Protein AF-A0A813ELW3-F1 (afdb_monomer_lite)

Secondary structure (DSSP, 8-state):
-EES-HHHHHH-HHHHHHHHHHHHHHHTS-GGGEEEEEEEE--EEEEPTTT--EEEETTBEEEEEEE---GGGHHHHHHHHHHS-HHHHHHHHHHHHHHTT----EE----PPP---PPP------------------------------------------------------

Radius of gyration: 30.29 Å; chains: 1; bounding box: 44×55×107 Å

Foldseek 3Di:
DFKPALVCCQVPPQLQVLLLVLLCVLLVHDSVQWPDKGKAADFDFDQDPVPRDTDTDPRDIDIDIDGHDDPVCVVVSLCSLQPDDQVSSQVSSVVSSVVSVHPMRDRRPDDDRDDDDDDDDDDDDDDDDDDDDDDDDDDDDDDDDDDDDDDDDDDDDDDDDDDDDDDDDYDDDD

Sequence (174 aa):
MSVSDVATAISDSKFKAAVLESVAETAGMPSSYITALTLKAARRLGQSVDTGSRILSQGSIVAEYVIVVPKAMASEVSLAMSSTTASSIQAKIQDKATAAGSSITATVTEKSAPVTASAVATTTTTTASAVATTTANSTVPGPGVTSSAIASGSTSLILAGFLLWGHSHSVRSI

Organism: Polarella glacialis (NCBI:txid89957)

pLDDT: mean 72.12, std 21.36, range [35.0, 94.31]

Structure (mmCIF, N/CA/C/O backbone):
data_AF-A0A813ELW3-F1
#
_entry.id   AF-A0A813ELW3-F1
#
loop_
_atom_site.group_PDB
_atom_site.id
_atom_site.type_symbol
_atom_site.label_atom_id
_atom_site.label_alt_id
_atom_site.label_comp_id
_atom_site.label_asym_id
_atom_site.label_entity_id
_atom_site.label_seq_id
_atom_site.pdbx_PDB_ins_code
_atom_site.Cartn_x
_atom_site.Cartn_y
_atom_site.Cartn_z
_atom_site.occupancy
_atom_site.B_iso_or_equiv
_atom_site.auth_seq_id
_atom_site.auth_comp_id
_atom_site.auth_asym_id
_atom_site.auth_atom_id
_atom_site.pdbx_PDB_model_num
ATOM 1 N N . MET A 1 1 ? 0.237 -3.656 -10.276 1.00 86.94 1 MET A N 1
ATOM 2 C CA . MET A 1 1 ? 1.144 -2.490 -10.360 1.00 86.94 1 MET A CA 1
ATOM 3 C C . MET A 1 1 ? 2.452 -2.914 -11.020 1.00 86.94 1 MET A C 1
ATOM 5 O O . MET A 1 1 ? 2.756 -4.101 -11.004 1.00 86.94 1 MET A O 1
ATOM 9 N N . SER A 1 2 ? 3.185 -1.977 -11.614 1.00 87.56 2 SER A N 1
ATOM 10 C CA . SER A 1 2 ? 4.537 -2.166 -12.148 1.00 87.56 2 SER A CA 1
ATOM 11 C C . SER A 1 2 ? 5.554 -1.521 -11.209 1.00 87.56 2 SER A C 1
ATOM 13 O O . SER A 1 2 ? 5.250 -0.481 -10.632 1.00 87.56 2 SER A O 1
ATOM 15 N N . VAL A 1 3 ? 6.731 -2.116 -11.061 1.00 86.69 3 VAL A N 1
ATOM 16 C CA . VAL A 1 3 ? 7.842 -1.644 -10.234 1.00 86.69 3 VAL A CA 1
ATOM 17 C C . VAL A 1 3 ? 9.171 -1.779 -10.971 1.00 86.69 3 VAL A C 1
ATOM 19 O O . VAL A 1 3 ? 9.295 -2.611 -11.873 1.00 86.69 3 VAL A O 1
ATOM 22 N N . SER A 1 4 ? 10.160 -0.975 -10.576 1.00 85.88 4 SER A N 1
ATOM 23 C CA . SER A 1 4 ? 11.518 -1.018 -11.138 1.00 85.88 4 SER A CA 1
ATOM 24 C C . SER A 1 4 ? 12.232 -2.354 -10.905 1.00 85.88 4 SER A C 1
ATOM 26 O O . SER A 1 4 ? 12.910 -2.843 -11.803 1.00 85.88 4 SER A O 1
ATOM 28 N N . ASP A 1 5 ? 12.052 -2.962 -9.731 1.00 85.62 5 ASP A N 1
ATOM 29 C CA . ASP A 1 5 ? 12.604 -4.272 -9.376 1.00 85.62 5 ASP A CA 1
ATOM 30 C C . ASP A 1 5 ? 11.619 -5.036 -8.484 1.00 85.62 5 ASP A C 1
ATOM 32 O O . ASP A 1 5 ? 11.281 -4.610 -7.380 1.00 85.62 5 ASP A O 1
ATOM 36 N N . VAL A 1 6 ? 11.160 -6.191 -8.968 1.00 85.69 6 VAL A N 1
ATOM 37 C CA . VAL A 1 6 ? 10.174 -7.035 -8.283 1.00 85.69 6 VAL A CA 1
ATOM 38 C C . VAL A 1 6 ? 10.737 -7.664 -7.011 1.00 85.69 6 VAL A C 1
ATOM 40 O O . VAL A 1 6 ? 10.051 -7.683 -5.989 1.00 85.69 6 VAL A O 1
ATOM 43 N N . ALA A 1 7 ? 11.961 -8.195 -7.054 1.00 8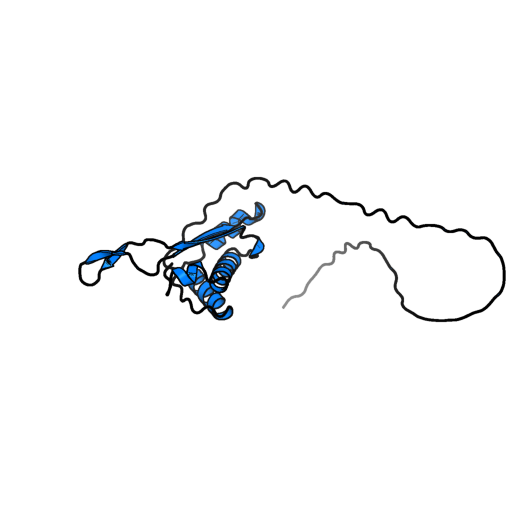5.44 7 ALA A N 1
ATOM 44 C CA . ALA A 1 7 ? 12.541 -8.907 -5.917 1.00 85.44 7 ALA A CA 1
ATOM 45 C C . ALA A 1 7 ? 12.851 -7.931 -4.777 1.00 85.44 7 ALA A C 1
ATOM 47 O O . ALA A 1 7 ? 12.521 -8.193 -3.614 1.00 85.44 7 ALA A O 1
ATOM 48 N N . THR A 1 8 ? 13.393 -6.765 -5.133 1.00 87.25 8 THR A N 1
ATOM 49 C CA . THR A 1 8 ? 13.638 -5.683 -4.179 1.00 87.25 8 THR A CA 1
ATOM 50 C C . THR A 1 8 ? 12.318 -5.130 -3.641 1.00 87.25 8 THR A C 1
ATOM 52 O O . THR A 1 8 ? 12.164 -5.029 -2.430 1.00 87.25 8 THR A O 1
ATOM 55 N N . ALA A 1 9 ? 11.297 -4.900 -4.474 1.00 87.81 9 ALA A N 1
ATOM 56 C CA . ALA A 1 9 ? 9.997 -4.409 -3.998 1.00 87.81 9 ALA A CA 1
ATOM 57 C C . ALA A 1 9 ? 9.258 -5.364 -3.056 1.00 87.81 9 ALA A C 1
ATOM 59 O O . ALA A 1 9 ? 8.599 -4.926 -2.114 1.00 87.81 9 ALA A O 1
ATOM 60 N N . ILE A 1 10 ? 9.376 -6.675 -3.269 1.00 90.06 10 ILE A N 1
ATOM 61 C CA . ILE A 1 10 ? 8.758 -7.673 -2.388 1.00 90.06 10 ILE A CA 1
ATOM 62 C C . ILE A 1 10 ? 9.514 -7.807 -1.061 1.00 90.06 10 ILE A C 1
ATOM 64 O O . ILE A 1 10 ? 8.925 -8.261 -0.082 1.00 90.06 10 ILE A O 1
ATOM 68 N N . SER A 1 11 ? 10.789 -7.427 -0.979 1.00 91.44 11 SER A N 1
ATOM 69 C CA . SER A 1 11 ? 11.598 -7.556 0.242 1.00 91.44 11 SER A CA 1
ATOM 70 C C . SER A 1 11 ? 11.808 -6.237 0.996 1.00 91.44 11 SER A C 1
ATOM 72 O O . SER A 1 11 ? 11.968 -6.276 2.215 1.00 91.44 11 SER A O 1
ATOM 74 N N . ASP A 1 12 ? 11.705 -5.087 0.325 1.00 92.06 12 ASP A N 1
ATOM 75 C CA . ASP A 1 12 ? 11.886 -3.753 0.904 1.00 92.06 12 ASP A CA 1
ATOM 76 C C . ASP A 1 12 ? 10.781 -3.428 1.929 1.00 92.06 12 ASP A C 1
ATOM 78 O O . ASP A 1 12 ? 9.595 -3.284 1.610 1.00 92.06 12 ASP A O 1
ATOM 82 N N . SER A 1 13 ? 11.183 -3.307 3.196 1.00 92.75 13 SER A N 1
ATOM 83 C CA . SER A 1 13 ? 10.292 -2.972 4.307 1.00 92.75 13 SER A CA 1
ATOM 84 C C . SER A 1 13 ? 9.749 -1.545 4.226 1.00 92.75 13 SER A C 1
ATOM 86 O O . SER A 1 13 ? 8.605 -1.315 4.617 1.00 92.75 13 SER A O 1
ATOM 88 N N . LYS A 1 14 ? 10.520 -0.599 3.680 1.00 92.88 14 LYS A N 1
ATOM 89 C CA . LYS A 1 14 ? 10.108 0.796 3.493 1.00 92.88 14 LYS A CA 1
ATOM 90 C C . LYS A 1 14 ? 9.048 0.898 2.411 1.00 92.88 14 LYS A C 1
ATOM 92 O O . LYS A 1 14 ? 8.038 1.566 2.605 1.00 92.88 14 LYS A O 1
ATOM 97 N N . PHE A 1 15 ? 9.241 0.183 1.305 1.00 91.94 15 PHE A N 1
ATOM 98 C CA . PHE A 1 15 ? 8.243 0.125 0.241 1.00 91.94 15 PHE A CA 1
ATOM 99 C C . PHE A 1 15 ? 6.948 -0.541 0.720 1.00 91.94 15 PHE A C 1
ATOM 101 O O . PHE A 1 15 ? 5.860 -0.021 0.483 1.00 91.94 15 PHE A O 1
ATOM 108 N N . LYS A 1 16 ? 7.042 -1.640 1.480 1.00 93.50 16 LYS A N 1
ATOM 109 C CA . LYS A 1 16 ? 5.868 -2.258 2.120 1.00 93.50 16 LYS A CA 1
ATOM 110 C C . LYS A 1 16 ? 5.141 -1.302 3.058 1.00 93.50 16 LYS A C 1
ATOM 112 O O . LYS A 1 16 ? 3.919 -1.226 2.985 1.00 93.50 16 LYS A O 1
ATOM 117 N N . ALA A 1 17 ? 5.871 -0.580 3.908 1.00 92.88 17 ALA A N 1
ATOM 118 C CA . ALA A 1 17 ? 5.289 0.412 4.807 1.00 92.88 17 ALA A CA 1
ATOM 119 C C . ALA A 1 17 ? 4.592 1.533 4.022 1.00 92.88 17 ALA A C 1
ATOM 121 O O . ALA A 1 17 ? 3.451 1.865 4.325 1.00 92.88 17 ALA A O 1
ATOM 122 N N . ALA A 1 18 ? 5.213 2.030 2.948 1.00 93.69 18 ALA A N 1
ATOM 123 C CA . ALA A 1 18 ? 4.620 3.035 2.073 1.00 93.69 18 ALA A CA 1
ATOM 124 C C . ALA A 1 18 ? 3.317 2.554 1.415 1.00 93.69 18 ALA A C 1
ATOM 126 O O . ALA A 1 18 ? 2.327 3.288 1.396 1.00 93.69 18 ALA A O 1
ATOM 127 N N . VAL A 1 19 ? 3.277 1.311 0.917 1.00 93.62 19 VAL A N 1
ATOM 128 C CA . VAL A 1 19 ? 2.048 0.713 0.369 1.00 93.62 19 VAL A CA 1
ATOM 129 C C . VAL A 1 19 ? 0.984 0.567 1.457 1.00 93.62 19 VAL A C 1
ATOM 131 O O . VAL A 1 19 ? -0.174 0.911 1.224 1.00 93.62 19 VAL A O 1
ATOM 134 N N . LEU A 1 20 ? 1.369 0.105 2.648 1.00 94.31 20 LEU A N 1
ATOM 135 C CA . LEU A 1 20 ? 0.465 -0.069 3.781 1.00 94.31 20 LEU A CA 1
ATOM 136 C C . LEU A 1 20 ? -0.173 1.258 4.197 1.00 94.31 20 LEU A C 1
ATOM 138 O O . LEU A 1 20 ? -1.396 1.356 4.276 1.00 94.31 20 LEU A O 1
ATOM 142 N N . GLU A 1 21 ? 0.640 2.289 4.416 1.00 94.12 21 GLU A N 1
ATOM 143 C CA . GLU A 1 21 ? 0.167 3.625 4.781 1.00 94.12 21 GLU A CA 1
ATOM 144 C C . GLU A 1 21 ? -0.711 4.234 3.691 1.00 94.12 21 GLU A C 1
ATOM 146 O O . GLU A 1 21 ? -1.743 4.823 3.996 1.00 94.12 21 GLU A O 1
ATOM 151 N N . SER A 1 22 ? -0.359 4.040 2.419 1.00 93.56 22 SER A N 1
ATOM 152 C CA . SER A 1 22 ? -1.159 4.544 1.299 1.00 93.56 22 SER A CA 1
ATOM 153 C C . SER A 1 22 ? -2.550 3.911 1.255 1.00 93.56 22 SER A C 1
ATOM 155 O O . SER A 1 22 ? -3.540 4.604 1.011 1.00 93.56 22 SER A O 1
ATOM 157 N N . VAL A 1 23 ? -2.646 2.603 1.514 1.00 92.44 23 VAL A N 1
ATOM 158 C CA . VAL A 1 23 ? -3.929 1.891 1.607 1.00 92.44 23 VAL A CA 1
ATOM 159 C C . VAL A 1 23 ? -4.718 2.359 2.830 1.00 92.44 23 VAL A C 1
ATOM 161 O O . VAL A 1 23 ? -5.909 2.634 2.705 1.00 92.44 23 VAL A O 1
ATOM 164 N N . ALA A 1 24 ? -4.062 2.508 3.981 1.00 93.06 24 ALA A N 1
ATOM 165 C CA . ALA A 1 24 ? -4.684 2.964 5.222 1.00 93.06 24 ALA A CA 1
ATOM 166 C C . ALA A 1 24 ? -5.286 4.372 5.064 1.00 93.06 24 ALA A C 1
ATOM 168 O O . ALA A 1 24 ? -6.465 4.597 5.337 1.00 93.06 24 ALA A O 1
ATOM 169 N N . GLU A 1 25 ? -4.506 5.293 4.499 1.00 93.69 25 GLU A N 1
ATOM 170 C CA . GLU A 1 25 ? -4.926 6.667 4.233 1.00 93.69 25 GLU A CA 1
ATOM 171 C C . GLU A 1 25 ? -6.053 6.733 3.194 1.00 93.69 25 GLU A C 1
ATOM 173 O O . GLU A 1 25 ? -6.937 7.579 3.282 1.00 93.69 25 GLU A O 1
ATOM 178 N N . THR A 1 26 ? -6.052 5.833 2.208 1.00 92.69 26 THR A N 1
ATOM 179 C CA . THR A 1 26 ? -7.150 5.721 1.233 1.00 92.69 26 THR A CA 1
ATOM 180 C C . THR A 1 26 ? -8.436 5.205 1.878 1.00 92.69 26 THR A C 1
ATOM 182 O O . THR A 1 26 ? -9.524 5.668 1.545 1.00 92.69 26 THR A O 1
ATOM 185 N N . ALA A 1 27 ? -8.315 4.280 2.828 1.00 90.25 27 ALA A N 1
ATOM 186 C CA . ALA A 1 27 ? -9.438 3.747 3.587 1.00 90.25 27 ALA A CA 1
ATOM 187 C C . ALA A 1 27 ? -9.954 4.714 4.667 1.00 90.25 27 ALA A C 1
ATOM 189 O O . ALA A 1 27 ? -10.995 4.442 5.257 1.00 90.25 27 ALA A O 1
ATOM 190 N N . GLY A 1 28 ? -9.235 5.806 4.957 1.00 91.25 28 GLY A N 1
ATOM 191 C CA . GLY A 1 28 ? -9.540 6.693 6.084 1.00 91.25 28 GLY A CA 1
ATOM 192 C C . GLY A 1 28 ? -9.323 6.028 7.448 1.00 91.25 28 GLY A C 1
ATOM 193 O O . GLY A 1 28 ? -9.931 6.438 8.433 1.00 91.25 28 GLY A O 1
ATOM 194 N N . MET A 1 29 ? -8.482 4.991 7.510 1.00 91.88 29 MET A N 1
ATOM 195 C CA . MET A 1 29 ? -8.252 4.184 8.707 1.00 91.88 29 MET A CA 1
ATOM 196 C C . MET A 1 29 ? -6.775 4.213 9.113 1.00 91.88 29 MET A C 1
ATOM 198 O O . MET A 1 29 ? -5.899 4.339 8.258 1.00 91.88 29 MET A O 1
ATOM 202 N N . PRO A 1 30 ? -6.457 4.039 10.405 1.00 91.88 30 PRO A N 1
ATOM 203 C CA . PRO A 1 30 ? -5.087 3.786 10.833 1.00 91.88 30 PRO A CA 1
ATOM 204 C C . PRO A 1 30 ? -4.527 2.492 10.228 1.00 91.88 30 PRO A C 1
ATOM 206 O O . PRO A 1 30 ? -5.247 1.507 10.052 1.00 91.88 30 PRO A O 1
ATOM 209 N N . SER A 1 31 ? -3.214 2.461 9.995 1.00 90.94 31 SER A N 1
ATOM 210 C CA . SER A 1 31 ? -2.476 1.290 9.496 1.00 90.94 31 SER A CA 1
ATOM 211 C C . SER A 1 31 ? -2.678 0.025 10.338 1.00 90.94 31 SER A C 1
ATOM 213 O O . SER A 1 31 ? -2.623 -1.078 9.802 1.00 90.94 31 SER A O 1
ATOM 215 N N . SER A 1 32 ? -2.980 0.169 11.633 1.00 91.44 32 SER A N 1
ATOM 216 C CA . SER A 1 32 ? -3.262 -0.938 12.557 1.00 91.44 32 SER A CA 1
ATOM 217 C C . SER A 1 32 ? -4.503 -1.765 12.206 1.00 91.44 32 SER A C 1
ATOM 219 O O . SER A 1 32 ? -4.630 -2.893 12.676 1.00 91.44 32 SER A O 1
ATOM 221 N N . TYR A 1 33 ? -5.409 -1.238 11.378 1.00 91.00 33 TYR A N 1
ATOM 222 C CA . TYR A 1 33 ? -6.591 -1.966 10.908 1.00 91.00 33 TYR A CA 1
ATOM 223 C C . TYR A 1 33 ? -6.306 -2.846 9.681 1.00 91.00 33 TYR A C 1
ATOM 225 O O . TYR A 1 33 ? -7.163 -3.635 9.278 1.00 91.00 33 TYR A O 1
ATOM 233 N N . ILE A 1 34 ? -5.108 -2.746 9.096 1.00 90.06 34 ILE A N 1
ATOM 234 C CA . ILE A 1 34 ? -4.660 -3.617 8.008 1.00 90.06 34 ILE A CA 1
ATOM 235 C C . ILE A 1 34 ? -3.989 -4.845 8.624 1.00 90.06 34 ILE A C 1
ATOM 237 O O . ILE A 1 34 ? -2.858 -4.781 9.098 1.00 90.06 34 ILE A O 1
ATOM 241 N N . THR A 1 35 ? -4.688 -5.977 8.625 1.00 90.12 35 THR A N 1
ATOM 242 C CA . THR A 1 35 ? -4.221 -7.210 9.285 1.00 90.12 35 THR A CA 1
ATOM 243 C C . THR A 1 35 ? -3.378 -8.098 8.381 1.00 90.12 35 THR A C 1
ATOM 245 O O . THR A 1 35 ? -2.616 -8.933 8.865 1.00 90.12 35 THR A O 1
ATOM 248 N N . ALA A 1 36 ? -3.485 -7.912 7.069 1.00 88.62 36 ALA A N 1
ATOM 249 C CA . ALA A 1 36 ? -2.648 -8.586 6.093 1.00 88.62 36 ALA A CA 1
ATOM 250 C C . ALA A 1 36 ? -2.298 -7.607 4.976 1.00 88.62 36 ALA A C 1
ATOM 252 O O . ALA A 1 36 ? -3.191 -6.976 4.417 1.00 88.62 36 ALA A O 1
ATOM 253 N N . LEU A 1 37 ? -1.013 -7.512 4.639 1.00 91.44 37 LEU A N 1
ATOM 254 C CA . LEU A 1 37 ? -0.521 -6.915 3.400 1.00 91.44 37 LEU A CA 1
ATOM 255 C C . LEU A 1 37 ? 0.510 -7.871 2.805 1.00 91.44 37 LEU A C 1
ATOM 257 O O . LEU A 1 37 ? 1.529 -8.160 3.431 1.00 91.44 37 LEU A O 1
ATOM 261 N N . THR A 1 38 ? 0.260 -8.345 1.589 1.00 92.38 38 THR A N 1
ATOM 262 C CA . THR A 1 38 ? 1.183 -9.215 0.861 1.00 92.38 38 THR A CA 1
ATOM 263 C C . THR A 1 38 ? 1.482 -8.626 -0.506 1.00 92.38 38 THR A C 1
ATOM 265 O O . THR A 1 38 ? 0.577 -8.393 -1.304 1.00 92.38 38 THR A O 1
ATOM 268 N N . LEU A 1 39 ? 2.768 -8.416 -0.784 1.00 91.12 39 LEU A N 1
ATOM 269 C CA . LEU A 1 39 ? 3.255 -8.080 -2.117 1.00 91.12 39 LEU A CA 1
ATOM 270 C C . LEU A 1 39 ? 3.717 -9.366 -2.796 1.00 91.12 39 LEU A C 1
ATOM 272 O O . LEU A 1 39 ? 4.563 -10.081 -2.258 1.00 91.12 39 LEU A O 1
ATOM 276 N N . LYS A 1 40 ? 3.158 -9.670 -3.966 1.00 89.56 40 LYS A N 1
ATOM 277 C CA . LYS A 1 40 ? 3.506 -10.862 -4.749 1.00 89.56 40 LYS A CA 1
ATOM 278 C C . LYS A 1 40 ? 3.890 -10.466 -6.161 1.00 89.56 40 LYS A C 1
ATOM 280 O O . LYS A 1 40 ? 3.299 -9.550 -6.732 1.00 89.56 40 LYS A O 1
ATOM 285 N N . ALA A 1 41 ? 4.842 -11.192 -6.739 1.00 86.00 41 ALA A N 1
ATOM 286 C CA . ALA A 1 41 ? 5.139 -11.076 -8.157 1.00 86.00 41 ALA A CA 1
ATOM 287 C C . ALA A 1 41 ? 3.882 -11.431 -8.957 1.00 86.00 41 ALA A C 1
ATOM 289 O O . ALA A 1 41 ? 3.247 -12.459 -8.719 1.00 86.00 41 ALA A O 1
ATOM 290 N N . ALA A 1 42 ? 3.517 -10.570 -9.898 1.00 83.25 42 ALA A N 1
ATOM 291 C CA . ALA A 1 42 ? 2.362 -10.767 -10.750 1.00 83.25 42 ALA A CA 1
ATOM 292 C C . ALA A 1 42 ? 2.835 -11.112 -12.152 1.00 83.25 42 ALA A C 1
ATOM 294 O O . ALA A 1 42 ? 3.614 -10.387 -12.767 1.00 83.25 42 ALA A O 1
ATOM 295 N N . ARG A 1 43 ? 2.344 -12.229 -12.683 1.00 74.25 43 ARG A N 1
ATOM 296 C CA . ARG A 1 43 ? 2.670 -12.649 -14.040 1.00 74.25 43 ARG A CA 1
ATOM 297 C C . ARG A 1 43 ? 1.679 -12.005 -15.005 1.00 74.25 43 ARG A C 1
ATOM 299 O O . ARG A 1 43 ? 0.573 -12.506 -15.178 1.00 74.25 43 ARG A O 1
ATOM 306 N N . ARG A 1 44 ? 2.059 -10.883 -15.620 1.00 67.62 44 ARG A N 1
ATOM 307 C CA . ARG A 1 44 ? 1.271 -10.249 -16.689 1.00 67.62 44 ARG A CA 1
ATOM 308 C C . ARG A 1 44 ? 1.850 -10.614 -18.050 1.00 67.62 44 ARG A C 1
ATOM 310 O O . ARG A 1 44 ? 3.063 -10.610 -18.228 1.00 67.62 44 ARG A O 1
ATOM 317 N N . LEU A 1 45 ? 0.982 -10.920 -19.011 1.00 66.69 45 LEU A N 1
ATOM 318 C CA . LEU A 1 45 ? 1.368 -11.013 -20.418 1.00 66.69 45 LEU A CA 1
ATOM 319 C C . LEU A 1 45 ? 1.351 -9.595 -21.004 1.00 66.69 45 LEU A C 1
ATOM 321 O O . LEU A 1 45 ? 0.306 -8.947 -21.001 1.00 66.69 45 LEU A O 1
ATOM 325 N N . GLY A 1 46 ? 2.499 -9.112 -21.464 1.00 62.84 46 GLY A N 1
ATOM 326 C CA . GLY A 1 46 ? 2.631 -7.943 -22.331 1.00 62.84 46 GLY A CA 1
ATOM 327 C C . GLY A 1 46 ? 2.697 -8.361 -23.800 1.00 62.84 46 GLY A C 1
ATOM 328 O O . GLY A 1 46 ? 2.828 -9.545 -24.108 1.00 62.84 46 GLY A O 1
ATOM 329 N N . GLN A 1 47 ? 2.608 -7.402 -24.717 1.00 57.91 47 GLN A N 1
ATOM 330 C CA . GLN A 1 47 ? 2.936 -7.636 -26.126 1.00 57.91 47 GLN A CA 1
ATOM 331 C C . GLN A 1 47 ? 4.389 -7.225 -26.375 1.00 57.91 47 GLN A C 1
ATOM 333 O O . GLN A 1 47 ? 4.824 -6.171 -25.917 1.00 57.91 47 GLN A O 1
ATOM 338 N N . SER A 1 48 ? 5.144 -8.069 -27.073 1.00 60.91 48 SER A N 1
ATOM 339 C CA . SER A 1 48 ? 6.470 -7.723 -27.579 1.00 60.91 48 SER A CA 1
ATOM 340 C C . SER A 1 48 ? 6.313 -6.690 -28.688 1.00 60.91 48 SER A C 1
ATOM 342 O O . SER A 1 48 ? 5.561 -6.914 -29.635 1.00 60.91 48 SER A O 1
ATOM 344 N N . VAL A 1 49 ? 7.031 -5.575 -28.560 1.00 63.38 49 VAL A N 1
ATOM 345 C CA . VAL A 1 49 ? 6.997 -4.466 -29.524 1.00 63.38 49 VAL A CA 1
ATOM 346 C C . VAL A 1 49 ? 7.516 -4.915 -30.895 1.00 63.38 49 VAL A C 1
ATOM 348 O O . VAL A 1 49 ? 6.979 -4.503 -31.916 1.00 63.38 49 VAL A O 1
ATOM 351 N N . ASP A 1 50 ? 8.490 -5.828 -30.916 1.00 65.94 50 ASP A N 1
ATOM 352 C CA . ASP A 1 50 ? 9.148 -6.294 -32.142 1.00 65.94 50 ASP A CA 1
ATOM 353 C C . ASP A 1 50 ? 8.409 -7.427 -32.866 1.00 65.94 50 ASP A C 1
ATOM 355 O O . ASP A 1 50 ? 8.580 -7.612 -34.067 1.00 65.94 50 ASP A O 1
ATOM 359 N N . THR A 1 51 ? 7.606 -8.222 -32.152 1.00 73.25 51 THR A N 1
ATOM 360 C CA . THR A 1 51 ? 7.033 -9.463 -32.713 1.00 73.25 51 THR A CA 1
ATOM 361 C C . THR A 1 51 ? 5.523 -9.595 -32.552 1.00 73.25 51 THR A C 1
ATOM 363 O O . THR A 1 51 ? 4.951 -10.577 -33.023 1.00 73.25 51 THR A O 1
ATOM 366 N N . GLY A 1 52 ? 4.860 -8.683 -31.830 1.00 66.75 52 GLY A N 1
ATOM 367 C CA . GLY A 1 52 ? 3.441 -8.809 -31.461 1.00 66.75 52 GLY A CA 1
ATOM 368 C C . GLY A 1 52 ? 3.128 -10.028 -30.576 1.00 66.75 52 GLY A C 1
ATOM 369 O O . GLY A 1 52 ? 1.978 -10.252 -30.197 1.00 66.75 52 GLY A O 1
ATOM 370 N N . SER A 1 53 ? 4.141 -10.826 -30.220 1.00 66.69 53 SER A N 1
ATOM 371 C CA . SER A 1 53 ? 3.988 -12.029 -29.409 1.00 66.69 53 SER A CA 1
ATOM 372 C C . SER A 1 53 ? 3.766 -11.676 -27.948 1.00 66.69 53 SER A C 1
ATOM 374 O O . SER A 1 53 ? 4.325 -10.709 -27.427 1.00 66.69 53 SER A O 1
ATOM 376 N N . ARG A 1 54 ? 2.957 -12.481 -27.254 1.00 66.50 54 ARG A N 1
ATOM 377 C CA . ARG A 1 54 ? 2.729 -12.297 -25.820 1.00 66.50 54 ARG A CA 1
ATOM 378 C C . ARG A 1 54 ? 3.984 -12.696 -25.044 1.00 66.50 54 ARG A C 1
ATOM 380 O O . ARG A 1 54 ? 4.291 -13.880 -24.942 1.00 66.50 54 ARG A O 1
ATOM 387 N N . ILE A 1 55 ? 4.685 -11.718 -24.480 1.00 62.81 55 ILE A N 1
ATOM 388 C CA . ILE A 1 55 ? 5.836 -11.927 -23.593 1.00 62.81 55 ILE A CA 1
ATOM 389 C C . ILE A 1 55 ? 5.437 -11.655 -22.148 1.00 62.81 55 ILE A C 1
ATOM 391 O O . ILE A 1 55 ? 4.439 -10.992 -21.882 1.00 62.81 55 ILE A O 1
ATOM 395 N N . LEU A 1 56 ? 6.201 -12.157 -21.184 1.00 64.25 56 LEU A N 1
ATOM 396 C CA . LEU A 1 56 ? 5.988 -11.764 -19.794 1.00 64.25 56 LEU A CA 1
ATOM 397 C C . LEU A 1 56 ? 6.394 -10.301 -19.625 1.00 64.25 56 LEU A C 1
ATOM 399 O O . LEU A 1 56 ? 7.540 -9.940 -19.884 1.00 64.25 56 LEU A O 1
ATOM 403 N N . SER A 1 57 ? 5.455 -9.466 -19.185 1.00 65.12 57 SER A N 1
ATOM 404 C CA . SER A 1 57 ? 5.768 -8.109 -18.760 1.00 65.12 57 SER A CA 1
ATOM 405 C C . SER A 1 57 ? 6.608 -8.212 -17.495 1.00 65.12 57 SER A C 1
ATOM 407 O O . SER A 1 57 ? 6.132 -8.693 -16.463 1.00 65.12 57 SER A O 1
ATOM 409 N N . GLN A 1 58 ? 7.864 -7.786 -17.578 1.00 68.00 58 GLN A N 1
ATOM 410 C CA . GLN A 1 58 ? 8.719 -7.674 -16.402 1.00 68.00 58 GLN A CA 1
ATOM 411 C C . GLN A 1 58 ? 8.187 -6.572 -15.471 1.00 68.00 58 GLN A C 1
ATOM 413 O O . GLN A 1 58 ? 7.389 -5.727 -15.885 1.00 68.00 58 GLN A O 1
ATOM 418 N N . GLY A 1 59 ? 8.579 -6.611 -14.197 1.00 78.56 59 GLY A N 1
ATOM 419 C CA . GLY A 1 59 ? 8.270 -5.535 -13.249 1.00 78.56 59 GLY A CA 1
ATOM 420 C C . GLY A 1 59 ? 6.890 -5.594 -12.590 1.00 78.56 59 GLY A C 1
ATOM 421 O O . GLY A 1 59 ? 6.559 -4.704 -11.827 1.00 78.56 59 GLY A O 1
ATOM 422 N N . SER A 1 60 ? 6.040 -6.590 -12.839 1.00 85.88 60 SER A N 1
ATOM 423 C CA . SER A 1 60 ? 4.676 -6.577 -12.283 1.00 85.88 60 SER A CA 1
ATOM 424 C C . SER A 1 60 ? 4.587 -7.183 -10.875 1.00 85.88 60 SER A C 1
ATOM 426 O O . SER A 1 60 ? 5.056 -8.295 -10.636 1.00 85.88 60 SER A O 1
ATOM 428 N N . ILE A 1 61 ? 3.903 -6.492 -9.957 1.00 89.38 61 ILE A N 1
ATOM 429 C CA . ILE A 1 61 ? 3.502 -7.007 -8.636 1.00 89.38 61 ILE A CA 1
ATOM 430 C C . ILE A 1 61 ? 2.014 -6.745 -8.356 1.00 89.38 61 ILE A C 1
ATOM 432 O O . ILE A 1 61 ? 1.384 -5.861 -8.951 1.00 89.38 61 ILE A O 1
ATOM 436 N N . VAL A 1 62 ? 1.440 -7.517 -7.440 1.00 90.38 62 VAL A N 1
ATOM 437 C CA . VAL A 1 62 ? 0.096 -7.329 -6.879 1.00 90.38 62 VAL A CA 1
ATOM 438 C C . VAL A 1 62 ? 0.232 -7.125 -5.373 1.00 90.38 62 VAL A C 1
ATOM 440 O O . VAL A 1 62 ? 0.997 -7.833 -4.719 1.00 90.38 62 VAL A 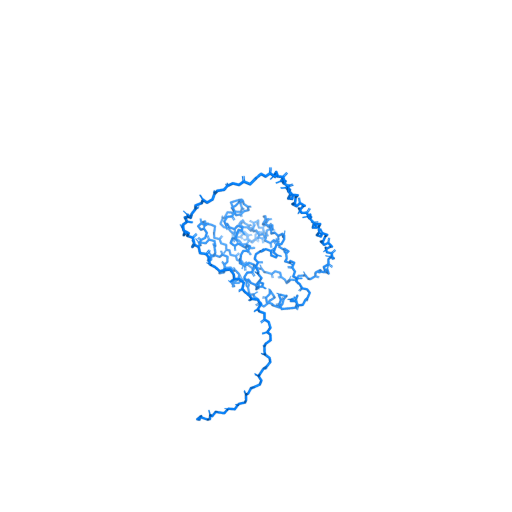O 1
ATOM 443 N N . ALA A 1 63 ? -0.505 -6.147 -4.845 1.00 92.00 63 ALA A N 1
ATOM 444 C CA . ALA A 1 63 ? -0.669 -5.937 -3.415 1.00 92.00 63 ALA A CA 1
ATOM 445 C C . ALA A 1 63 ? -2.037 -6.476 -2.993 1.00 92.00 63 ALA A C 1
ATOM 447 O O . ALA A 1 63 ? -3.069 -5.946 -3.400 1.00 92.00 63 ALA A O 1
ATOM 448 N N . GLU A 1 64 ? -2.032 -7.535 -2.194 1.00 92.38 64 GLU A N 1
ATOM 449 C CA . GLU A 1 64 ? -3.222 -8.090 -1.553 1.00 92.38 64 GLU A CA 1
ATOM 450 C C . GLU A 1 64 ? -3.268 -7.588 -0.116 1.00 92.38 64 GLU A C 1
ATOM 452 O O . GLU A 1 64 ? -2.264 -7.673 0.593 1.00 92.38 64 GLU A O 1
ATOM 457 N N . TYR A 1 65 ? -4.413 -7.074 0.322 1.00 91.75 65 TYR A N 1
ATOM 458 C CA . TYR A 1 65 ? -4.563 -6.583 1.684 1.00 91.75 65 TYR A CA 1
ATOM 459 C C . TYR A 1 65 ? -5.937 -6.895 2.271 1.00 91.75 65 TYR A C 1
ATOM 461 O O . TYR A 1 65 ? -6.918 -7.066 1.546 1.00 91.75 65 TYR A O 1
ATOM 469 N N . VAL A 1 66 ? -5.997 -6.942 3.601 1.00 91.19 66 VAL A N 1
ATOM 470 C CA . VAL A 1 66 ? -7.230 -7.108 4.376 1.00 91.19 66 VAL A CA 1
ATOM 471 C C . VAL A 1 66 ? -7.329 -5.969 5.375 1.00 91.19 66 VAL A C 1
ATOM 473 O O . VAL A 1 66 ? -6.415 -5.767 6.173 1.00 91.19 66 VAL A O 1
ATOM 476 N N . ILE A 1 67 ? -8.446 -5.243 5.331 1.00 89.50 67 ILE A N 1
ATOM 477 C CA . ILE A 1 67 ? -8.772 -4.188 6.292 1.00 89.50 67 ILE A CA 1
ATOM 478 C C . ILE A 1 67 ? -9.909 -4.703 7.167 1.00 89.50 67 ILE A C 1
ATOM 480 O O . ILE A 1 67 ? -10.997 -4.997 6.670 1.00 89.50 67 ILE A O 1
ATOM 484 N N . VAL A 1 68 ? -9.662 -4.823 8.466 1.00 90.44 68 VAL A N 1
ATOM 485 C CA . VAL A 1 68 ? -10.713 -5.108 9.443 1.00 90.44 68 VAL A CA 1
ATOM 486 C C . VAL A 1 68 ? -11.329 -3.777 9.829 1.00 90.44 68 VAL A C 1
ATOM 488 O O . VAL A 1 68 ? -10.610 -2.860 10.19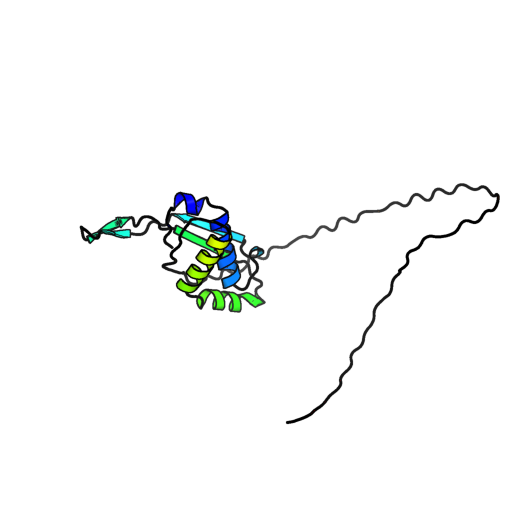2 1.00 90.44 68 VAL A O 1
ATOM 491 N N . VAL A 1 69 ? -12.646 -3.640 9.738 1.00 87.88 69 VAL A N 1
ATOM 492 C CA . VAL A 1 69 ? -13.328 -2.380 10.059 1.00 87.88 69 VAL A CA 1
ATOM 493 C C . VAL A 1 69 ? -14.527 -2.639 10.963 1.00 87.88 69 VAL A C 1
ATOM 495 O O . VAL A 1 69 ? -15.199 -3.665 10.810 1.00 87.88 69 VAL A O 1
ATOM 498 N N . PRO A 1 70 ? -14.842 -1.726 11.899 1.00 87.44 70 PRO A N 1
ATOM 499 C CA . PRO A 1 70 ? -16.108 -1.771 12.613 1.00 87.44 70 PRO A CA 1
ATOM 500 C C . PRO A 1 70 ? -17.281 -1.744 11.629 1.00 87.44 70 PRO A C 1
ATOM 502 O O . PRO A 1 70 ? -17.281 -0.977 10.666 1.00 87.44 70 PRO A O 1
ATOM 505 N N . LYS A 1 71 ? -18.320 -2.544 11.896 1.00 84.50 71 LYS A N 1
ATOM 506 C CA . LYS A 1 71 ? -19.482 -2.678 10.999 1.00 84.50 71 LYS A CA 1
ATOM 507 C C . LYS A 1 71 ? -20.147 -1.335 10.668 1.00 84.50 71 LYS A C 1
ATOM 509 O O . LYS A 1 71 ? -20.600 -1.157 9.544 1.00 84.50 71 LYS A O 1
ATOM 514 N N . ALA A 1 72 ? -20.162 -0.399 11.619 1.00 86.75 72 ALA A N 1
ATOM 515 C CA . ALA A 1 72 ? -20.718 0.941 11.431 1.00 86.75 72 ALA A CA 1
ATOM 516 C C . ALA A 1 72 ? -20.006 1.749 10.327 1.00 86.75 72 ALA A C 1
ATOM 518 O O . ALA A 1 72 ? -20.650 2.546 9.660 1.00 86.75 72 ALA A O 1
ATOM 519 N N . MET A 1 73 ? -18.710 1.507 10.100 1.00 86.94 73 MET A N 1
ATOM 520 C CA . MET A 1 73 ? -17.883 2.253 9.140 1.00 86.94 73 MET A CA 1
ATOM 521 C C . MET A 1 73 ? -17.668 1.499 7.820 1.00 86.94 73 MET A C 1
ATOM 523 O O . MET A 1 73 ? -17.056 2.022 6.892 1.00 86.94 73 MET A O 1
ATOM 527 N N . ALA A 1 74 ? -18.167 0.263 7.703 1.00 86.06 74 ALA A N 1
ATOM 528 C CA . ALA A 1 74 ? -17.887 -0.60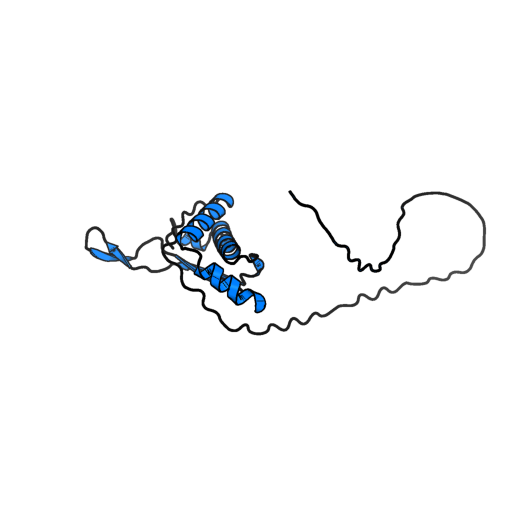1 6.557 1.00 86.06 74 ALA A CA 1
ATOM 529 C C . ALA A 1 74 ? -18.340 0.007 5.217 1.00 86.06 74 ALA A C 1
ATOM 531 O O . ALA A 1 74 ? -17.628 -0.111 4.219 1.00 86.06 74 ALA A O 1
ATOM 532 N N . SER A 1 75 ? -19.493 0.683 5.194 1.00 87.31 75 SER A N 1
ATOM 533 C CA . SER A 1 75 ? -20.013 1.336 3.987 1.00 87.31 75 SER A CA 1
ATOM 534 C C . SER A 1 75 ? -19.160 2.530 3.558 1.00 87.31 75 SER A C 1
ATOM 536 O O . SER A 1 75 ? -18.868 2.670 2.373 1.00 87.31 75 SER A O 1
ATOM 538 N N . GLU A 1 76 ? -18.721 3.356 4.510 1.00 89.62 76 GLU A N 1
ATOM 539 C CA . GLU A 1 76 ? -17.877 4.528 4.243 1.00 89.62 76 GLU A CA 1
ATOM 540 C C . GLU A 1 76 ? -16.507 4.107 3.710 1.00 89.62 76 GLU A C 1
ATOM 542 O O . GLU A 1 76 ? -16.064 4.609 2.678 1.00 89.62 76 GLU A O 1
ATOM 547 N N . VAL A 1 77 ? -15.877 3.115 4.347 1.00 90.00 77 VAL A N 1
ATOM 548 C CA . VAL A 1 77 ? -14.579 2.585 3.911 1.00 90.00 77 VAL A CA 1
ATOM 549 C C . VAL A 1 77 ? -14.691 1.914 2.540 1.00 90.00 77 VAL A C 1
ATOM 551 O O . VAL A 1 77 ? -13.850 2.138 1.671 1.00 90.00 77 VAL A O 1
ATOM 554 N N . SER A 1 78 ? -15.744 1.123 2.303 1.00 89.69 78 SER A N 1
ATOM 555 C CA . SER A 1 78 ? -15.977 0.499 0.994 1.00 89.69 78 SER A CA 1
ATOM 556 C C . SER A 1 78 ? -16.170 1.547 -0.107 1.00 89.69 78 SER A C 1
ATOM 558 O O . SER A 1 78 ? -15.604 1.414 -1.197 1.00 89.69 78 SER A O 1
ATOM 560 N N . LEU A 1 79 ? -16.907 2.625 0.183 1.00 88.81 79 LEU A N 1
ATOM 561 C CA . LEU A 1 79 ? -17.104 3.735 -0.744 1.00 88.81 79 LEU A CA 1
ATOM 562 C C . LEU A 1 79 ? -15.792 4.480 -1.018 1.00 88.81 79 LEU A C 1
ATOM 564 O O . LEU A 1 79 ? -15.454 4.667 -2.184 1.00 88.81 79 LEU A O 1
ATOM 568 N N . ALA A 1 80 ? -15.031 4.838 0.021 1.00 90.12 80 ALA A N 1
ATOM 569 C CA . ALA A 1 80 ? -13.742 5.524 -0.098 1.00 90.12 80 ALA A CA 1
ATOM 570 C C . ALA A 1 80 ? -12.730 4.711 -0.926 1.00 90.12 80 ALA A C 1
ATOM 572 O O . ALA A 1 80 ? -12.083 5.228 -1.842 1.00 90.12 80 ALA A O 1
ATOM 573 N N . MET A 1 81 ? -12.650 3.402 -0.674 1.00 91.25 81 MET A N 1
ATOM 574 C CA . MET A 1 81 ? -11.777 2.498 -1.427 1.00 91.25 81 MET A CA 1
ATOM 575 C C . MET A 1 81 ? -12.255 2.282 -2.866 1.00 91.25 81 MET A C 1
ATOM 577 O O . MET A 1 81 ? -11.433 2.044 -3.753 1.00 91.25 81 MET A O 1
ATOM 581 N N . SER A 1 82 ? -13.563 2.343 -3.124 1.00 89.75 82 SER A N 1
ATOM 582 C CA . SER A 1 82 ? -14.130 2.190 -4.469 1.00 89.75 82 SER A CA 1
ATOM 583 C C . SER A 1 82 ? -13.962 3.444 -5.323 1.00 89.75 82 SER A C 1
ATOM 585 O O . SER A 1 82 ? -13.634 3.315 -6.501 1.00 89.75 82 SER A O 1
ATOM 587 N N . SER A 1 83 ? -14.150 4.628 -4.736 1.00 90.50 83 SER A N 1
ATOM 588 C CA . SER A 1 83 ? -14.081 5.923 -5.425 1.00 90.50 83 SER A CA 1
ATOM 589 C C . SER A 1 83 ? -12.651 6.384 -5.705 1.00 90.50 83 SER A C 1
ATOM 591 O O . SER A 1 83 ? -12.418 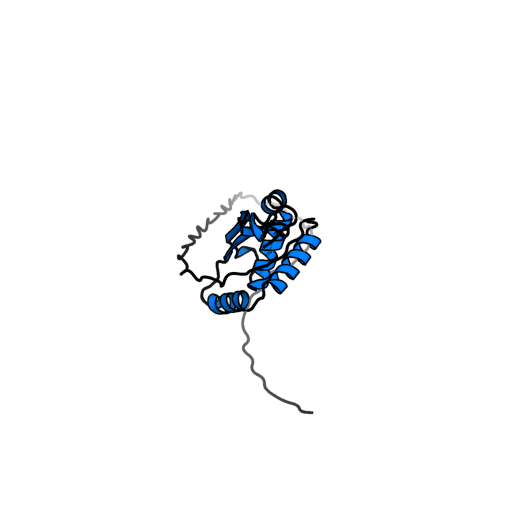7.132 -6.655 1.00 90.50 83 SER A O 1
ATOM 593 N N . THR A 1 84 ? -11.680 5.922 -4.916 1.00 90.56 84 THR A N 1
ATOM 594 C CA . THR A 1 84 ? -10.275 6.274 -5.123 1.00 90.56 84 THR A CA 1
ATOM 595 C C . THR A 1 84 ? -9.734 5.641 -6.404 1.00 90.56 84 THR A C 1
ATOM 597 O O . THR A 1 84 ? -9.840 4.437 -6.625 1.00 90.56 84 THR A O 1
ATOM 600 N N . THR A 1 85 ? -9.092 6.443 -7.248 1.00 90.50 85 THR A N 1
ATOM 601 C CA . THR A 1 85 ? -8.523 5.976 -8.519 1.00 90.50 85 THR A CA 1
ATOM 602 C C . THR A 1 85 ? -7.164 5.293 -8.336 1.00 90.50 85 THR A C 1
ATOM 604 O O . THR A 1 85 ? -6.437 5.544 -7.371 1.00 90.50 85 THR A O 1
ATOM 607 N N . ALA A 1 86 ? -6.768 4.467 -9.309 1.00 89.31 86 ALA A N 1
ATOM 608 C CA . ALA A 1 86 ? -5.424 3.889 -9.353 1.00 89.31 86 ALA A CA 1
ATOM 609 C C . ALA A 1 86 ? -4.328 4.975 -9.357 1.00 89.31 86 ALA A C 1
ATOM 611 O O . ALA A 1 86 ? -3.340 4.849 -8.639 1.00 89.31 86 ALA A O 1
ATOM 612 N N . SER A 1 87 ? -4.548 6.081 -10.080 1.00 90.38 87 SER A N 1
ATOM 613 C CA . SER A 1 87 ? -3.607 7.206 -10.143 1.00 90.38 87 SER A CA 1
ATOM 614 C C . SER A 1 87 ? -3.412 7.889 -8.788 1.00 90.38 87 SER A C 1
ATOM 616 O O . SER A 1 87 ? -2.286 8.219 -8.427 1.00 90.38 87 SER A O 1
ATOM 618 N N . SER A 1 88 ? -4.481 8.081 -8.009 1.00 91.12 88 SER A N 1
ATOM 619 C CA . SER A 1 88 ? -4.362 8.656 -6.661 1.00 91.12 88 SER A CA 1
ATOM 620 C C . SER A 1 88 ? -3.634 7.723 -5.695 1.00 91.12 88 SER A C 1
ATOM 622 O O . SER A 1 88 ? -2.838 8.190 -4.888 1.00 91.12 88 SER A O 1
ATOM 624 N N . ILE A 1 89 ? -3.845 6.405 -5.802 1.00 91.88 89 ILE A N 1
ATOM 625 C CA . ILE A 1 89 ? -3.095 5.429 -4.996 1.00 91.88 89 ILE A CA 1
ATOM 626 C C . ILE A 1 89 ? -1.618 5.439 -5.397 1.00 91.88 89 ILE A C 1
ATOM 628 O O . ILE A 1 89 ? -0.756 5.412 -4.527 1.00 91.88 89 ILE A O 1
ATOM 632 N N . GLN A 1 90 ? -1.315 5.518 -6.696 1.00 92.62 90 GLN A N 1
ATOM 633 C CA . GLN A 1 90 ? 0.058 5.625 -7.182 1.00 92.62 90 GLN A CA 1
ATOM 634 C C . GLN A 1 90 ? 0.775 6.845 -6.608 1.00 92.62 90 GLN A C 1
ATOM 636 O O . GLN A 1 90 ? 1.891 6.695 -6.121 1.00 92.62 90 GLN A O 1
ATOM 641 N N . ALA A 1 91 ? 0.140 8.021 -6.649 1.00 92.31 91 ALA A N 1
ATOM 642 C CA . ALA A 1 91 ? 0.717 9.242 -6.093 1.00 92.31 91 ALA A CA 1
ATOM 643 C C . ALA A 1 91 ? 1.058 9.059 -4.607 1.00 92.31 91 ALA A C 1
ATOM 645 O O . ALA A 1 91 ? 2.206 9.245 -4.220 1.00 92.31 91 ALA A O 1
ATOM 646 N N . LYS A 1 92 ? 0.109 8.547 -3.808 1.00 93.31 92 LYS A N 1
ATOM 647 C CA . LYS A 1 92 ? 0.339 8.266 -2.382 1.00 93.31 92 LYS A CA 1
ATOM 648 C C . LYS A 1 92 ? 1.483 7.278 -2.154 1.00 93.31 92 LYS A C 1
ATOM 650 O O . LYS A 1 92 ? 2.353 7.542 -1.331 1.00 93.31 92 LYS A O 1
ATOM 655 N N . ILE A 1 93 ? 1.519 6.171 -2.902 1.00 93.25 93 ILE A N 1
ATOM 656 C CA . ILE A 1 93 ? 2.595 5.178 -2.778 1.00 93.25 93 ILE A CA 1
ATOM 657 C C . ILE A 1 93 ? 3.943 5.821 -3.089 1.00 93.25 93 ILE A C 1
ATOM 659 O O . ILE A 1 93 ? 4.892 5.602 -2.343 1.00 93.25 93 ILE A O 1
ATOM 663 N N . GLN A 1 94 ? 4.030 6.616 -4.157 1.00 91.44 94 GLN A N 1
ATOM 664 C CA . GLN A 1 94 ? 5.279 7.253 -4.557 1.00 91.44 94 GLN A CA 1
ATOM 665 C C . GLN A 1 94 ? 5.739 8.285 -3.521 1.00 91.44 94 GLN A C 1
ATOM 667 O O . GLN A 1 94 ? 6.897 8.240 -3.112 1.00 91.44 94 GLN A O 1
ATOM 672 N N . ASP A 1 95 ? 4.835 9.135 -3.031 1.00 92.25 95 ASP A N 1
ATOM 673 C CA . ASP A 1 95 ? 5.138 10.145 -2.013 1.00 92.25 95 ASP A CA 1
ATOM 674 C C . ASP A 1 95 ? 5.645 9.496 -0.718 1.00 92.25 95 ASP A C 1
ATOM 676 O O . ASP A 1 95 ? 6.683 9.886 -0.177 1.00 92.25 95 ASP A O 1
ATOM 680 N N . LYS A 1 96 ? 4.958 8.449 -0.240 1.00 92.00 96 LYS A N 1
ATOM 681 C CA . LYS A 1 96 ? 5.335 7.725 0.984 1.00 92.00 96 LYS A CA 1
ATOM 682 C C . LYS A 1 96 ? 6.613 6.908 0.797 1.00 92.00 96 LYS A C 1
ATOM 684 O O . LYS A 1 96 ? 7.442 6.864 1.703 1.00 92.00 96 LYS A O 1
ATOM 689 N N . ALA A 1 97 ? 6.808 6.285 -0.366 1.00 90.38 97 ALA A N 1
ATOM 690 C CA . ALA A 1 97 ? 8.020 5.526 -0.668 1.00 90.38 97 ALA A CA 1
ATOM 691 C C . ALA A 1 97 ? 9.243 6.448 -0.707 1.00 90.38 97 ALA A C 1
ATOM 693 O O . ALA A 1 97 ? 10.269 6.129 -0.106 1.00 90.38 97 ALA A O 1
ATOM 694 N N . THR A 1 98 ? 9.115 7.619 -1.336 1.00 90.56 98 THR A N 1
ATOM 695 C CA . THR A 1 98 ? 10.166 8.638 -1.360 1.00 90.56 98 THR A CA 1
ATOM 696 C C . THR A 1 98 ? 10.430 9.200 0.038 1.00 90.56 98 THR A C 1
ATOM 698 O O . THR A 1 98 ? 11.591 9.280 0.434 1.00 90.56 98 THR A O 1
ATOM 701 N N . ALA A 1 99 ? 9.392 9.496 0.829 1.00 90.56 99 ALA A N 1
ATOM 702 C CA . ALA A 1 99 ? 9.547 9.951 2.214 1.00 90.56 99 ALA A CA 1
ATOM 703 C C . ALA A 1 99 ? 10.242 8.908 3.113 1.00 90.56 99 ALA A C 1
ATOM 705 O O . ALA A 1 99 ? 11.053 9.263 3.966 1.00 90.56 99 ALA A O 1
ATOM 706 N N . ALA A 1 100 ? 9.983 7.616 2.891 1.00 89.94 100 ALA A N 1
ATOM 707 C CA . ALA A 1 100 ? 10.662 6.521 3.585 1.00 89.94 100 ALA A CA 1
ATOM 708 C C . ALA A 1 100 ? 12.096 6.259 3.062 1.00 89.94 100 ALA A C 1
ATOM 710 O O . ALA A 1 100 ? 12.859 5.483 3.654 1.00 89.94 100 ALA A O 1
ATOM 711 N N . GLY A 1 101 ? 12.486 6.894 1.953 1.00 87.12 101 GLY A N 1
ATOM 712 C CA . GLY A 1 101 ? 13.775 6.704 1.292 1.00 87.12 101 GLY A CA 1
ATOM 713 C C . GLY A 1 101 ? 13.900 5.355 0.581 1.00 87.12 101 GLY A C 1
ATOM 714 O O . GLY A 1 101 ? 14.974 4.753 0.621 1.00 87.12 101 GLY A O 1
ATOM 715 N N . SER A 1 102 ? 12.809 4.844 0.005 1.00 88.81 102 SER A N 1
ATOM 716 C CA . SER A 1 102 ? 12.843 3.727 -0.943 1.00 88.81 102 SER A CA 1
ATOM 717 C C . SER A 1 102 ? 13.165 4.248 -2.348 1.00 88.81 102 SER A C 1
ATOM 719 O O . SER A 1 102 ? 12.685 5.304 -2.760 1.00 88.81 102 SER A O 1
ATOM 721 N N . SER A 1 103 ? 13.988 3.507 -3.088 1.00 88.56 103 SER A N 1
ATOM 722 C CA . SER A 1 103 ? 14.357 3.805 -4.480 1.00 88.56 103 SER A CA 1
ATOM 723 C C . SER A 1 103 ? 13.436 3.132 -5.505 1.00 88.56 103 SER A C 1
ATOM 725 O O . SER A 1 103 ? 13.660 3.245 -6.712 1.00 88.56 103 SER A O 1
ATOM 727 N N . ILE A 1 104 ? 12.407 2.416 -5.045 1.00 87.69 104 ILE A N 1
ATOM 728 C CA . ILE A 1 104 ? 11.465 1.722 -5.918 1.00 87.69 104 ILE A CA 1
ATOM 729 C C . ILE A 1 104 ? 10.493 2.733 -6.516 1.00 87.69 104 ILE A C 1
ATOM 731 O O . ILE A 1 104 ? 9.794 3.451 -5.801 1.00 87.69 104 ILE A O 1
ATOM 735 N N . THR A 1 105 ? 10.411 2.747 -7.843 1.00 86.56 105 THR A N 1
ATOM 736 C CA . THR A 1 105 ? 9.349 3.450 -8.560 1.00 86.56 105 THR A CA 1
ATOM 737 C C . THR A 1 105 ? 8.176 2.502 -8.745 1.00 86.56 105 THR A C 1
ATOM 739 O O . THR A 1 105 ? 8.372 1.337 -9.093 1.00 86.56 105 THR A O 1
ATOM 742 N N . ALA A 1 106 ? 6.957 2.981 -8.495 1.00 85.69 106 ALA A N 1
ATOM 743 C CA . ALA A 1 106 ? 5.749 2.175 -8.624 1.00 85.69 106 ALA A CA 1
ATOM 744 C C . ALA A 1 106 ? 4.720 2.853 -9.532 1.00 85.69 106 ALA A C 1
ATOM 746 O O . ALA A 1 106 ? 4.428 4.038 -9.408 1.00 85.69 106 ALA A O 1
ATOM 747 N N . THR A 1 107 ? 4.123 2.076 -10.432 1.00 87.25 107 THR A N 1
ATOM 748 C CA . THR A 1 107 ? 3.030 2.509 -11.307 1.00 87.25 107 THR A CA 1
ATOM 749 C C . THR A 1 107 ? 1.815 1.624 -11.071 1.00 87.25 107 THR A C 1
ATOM 751 O O . THR A 1 107 ? 1.838 0.416 -11.332 1.00 87.25 107 THR A O 1
ATOM 754 N N . VAL A 1 108 ? 0.728 2.196 -10.561 1.00 85.75 108 VAL A N 1
ATOM 755 C CA . VAL A 1 108 ? -0.496 1.442 -10.277 1.00 85.75 108 VAL A CA 1
ATOM 756 C C . VAL A 1 108 ? -1.355 1.446 -11.531 1.00 85.75 108 VAL A C 1
ATOM 758 O O . VAL A 1 108 ? -1.986 2.436 -11.871 1.00 85.75 108 VAL A O 1
ATOM 761 N N . THR A 1 109 ? -1.367 0.317 -12.232 1.00 82.81 109 THR A N 1
ATOM 762 C CA . THR A 1 109 ? -2.101 0.168 -13.493 1.00 82.81 109 THR A CA 1
ATOM 763 C C . THR A 1 109 ? -3.573 -0.161 -13.290 1.00 82.81 109 THR A C 1
ATOM 765 O O . THR A 1 109 ? -4.414 0.264 -14.071 1.00 82.81 109 THR A O 1
ATOM 768 N N . GLU A 1 110 ? -3.892 -0.913 -12.239 1.00 84.06 110 GLU A N 1
ATOM 769 C CA . GLU A 1 110 ? -5.229 -1.435 -11.971 1.00 84.06 110 GLU A CA 1
ATOM 770 C C . GLU A 1 110 ? -5.476 -1.515 -10.466 1.00 84.06 110 GLU A C 1
ATOM 772 O O . GLU A 1 110 ? -4.547 -1.715 -9.675 1.00 84.06 110 GLU A O 1
ATOM 777 N N . LYS A 1 111 ? -6.752 -1.395 -10.098 1.00 88.62 111 LYS A N 1
ATOM 778 C CA . LYS A 1 111 ? -7.261 -1.532 -8.736 1.00 88.62 111 LYS A CA 1
ATOM 779 C C . LYS A 1 111 ? -8.532 -2.371 -8.780 1.00 88.62 111 LYS A C 1
ATOM 781 O O . LYS A 1 111 ? -9.457 -2.045 -9.520 1.00 88.62 111 LYS A O 1
ATOM 786 N N . SER A 1 112 ? -8.591 -3.410 -7.960 1.00 86.69 112 SER A N 1
ATOM 787 C CA . SER A 1 112 ? -9.806 -4.210 -7.802 1.00 86.69 112 SER A CA 1
ATOM 788 C C . SER A 1 112 ? -10.865 -3.462 -6.984 1.00 86.69 112 SER A C 1
ATOM 790 O O . SER A 1 112 ? -10.558 -2.571 -6.182 1.00 86.69 112 SER A O 1
ATOM 792 N N . ALA A 1 113 ? -12.134 -3.819 -7.181 1.00 82.44 113 ALA A N 1
ATOM 793 C CA . ALA A 1 113 ? -13.197 -3.400 -6.274 1.00 82.44 113 ALA A CA 1
ATOM 794 C C . ALA A 1 113 ? -12.992 -4.059 -4.893 1.00 82.44 113 ALA A C 1
ATOM 796 O O . ALA A 1 113 ? -12.529 -5.203 -4.835 1.00 82.44 113 ALA A O 1
ATOM 797 N N . PRO A 1 114 ? -13.305 -3.364 -3.786 1.00 83.44 114 PRO A N 1
ATOM 798 C CA . PRO A 1 114 ? -13.260 -3.973 -2.465 1.00 83.44 114 PRO A CA 1
ATOM 799 C C . PRO A 1 114 ? -14.284 -5.110 -2.376 1.00 83.44 114 PRO A C 1
ATOM 801 O O . PRO A 1 114 ? -15.431 -4.966 -2.794 1.00 83.44 114 PRO A O 1
ATOM 804 N N . VAL A 1 115 ? -13.863 -6.241 -1.811 1.00 83.44 115 VAL A N 1
ATOM 805 C CA . VAL A 1 115 ? -14.740 -7.380 -1.524 1.00 83.44 115 VAL A CA 1
ATOM 806 C C . VAL A 1 115 ? -15.005 -7.391 -0.027 1.00 83.44 115 VAL A C 1
ATOM 808 O O . VAL A 1 115 ? -14.074 -7.478 0.772 1.00 83.44 115 VAL A O 1
ATOM 811 N N . THR A 1 116 ? -16.272 -7.281 0.361 1.00 75.50 116 THR A N 1
ATOM 812 C CA . THR A 1 116 ? -16.675 -7.361 1.763 1.00 75.50 116 THR A CA 1
ATOM 813 C C . THR A 1 116 ? -16.942 -8.815 2.137 1.00 75.50 116 THR A C 1
ATOM 815 O O . THR A 1 116 ? -17.758 -9.500 1.525 1.00 75.50 116 THR A O 1
ATOM 818 N N . ALA A 1 117 ? -16.248 -9.295 3.165 1.00 69.75 117 ALA A N 1
ATOM 819 C CA . ALA A 1 117 ? -16.566 -10.552 3.828 1.00 69.75 117 ALA A CA 1
ATOM 820 C C . ALA A 1 117 ? -17.231 -10.250 5.175 1.00 69.75 117 ALA A C 1
ATOM 822 O O . ALA A 1 117 ? -16.913 -9.249 5.822 1.00 69.75 117 ALA A O 1
ATOM 823 N N . SER A 1 118 ? -18.163 -11.102 5.606 1.00 58.66 118 SER A N 1
ATOM 824 C CA . SER A 1 118 ? -18.765 -10.960 6.933 1.00 58.66 118 SER A CA 1
ATOM 825 C C . SER A 1 118 ? -17.695 -11.176 8.005 1.00 58.66 118 SER A C 1
ATOM 827 O O . SER A 1 118 ? -16.976 -12.173 7.966 1.00 58.66 118 SER A O 1
ATOM 829 N N . ALA A 1 119 ? -17.585 -10.247 8.957 1.00 56.81 119 ALA A N 1
ATOM 830 C CA . ALA A 1 119 ? -16.622 -10.351 10.048 1.00 56.81 119 ALA A CA 1
ATOM 831 C C . ALA A 1 119 ? -16.908 -11.596 10.905 1.00 56.81 119 ALA A C 1
ATOM 833 O O . ALA A 1 119 ? -18.042 -11.809 11.341 1.00 56.81 119 ALA A O 1
ATOM 834 N N . VAL A 1 120 ? -15.875 -12.399 11.170 1.00 50.00 120 VAL A N 1
ATOM 835 C CA . VAL A 1 120 ? -15.900 -13.405 12.237 1.00 50.00 120 VAL A CA 1
ATOM 836 C C . VAL A 1 120 ? -15.737 -12.650 13.554 1.00 50.00 120 VAL A C 1
ATOM 838 O O . VAL A 1 120 ? -14.816 -11.849 13.695 1.00 50.00 120 VAL A O 1
ATOM 841 N N . ALA A 1 121 ? -16.653 -12.848 14.502 1.00 44.88 121 ALA A N 1
ATOM 842 C CA . ALA A 1 121 ? -16.562 -12.219 15.812 1.00 44.88 121 ALA A CA 1
ATOM 843 C C . ALA A 1 121 ? -15.333 -12.757 16.561 1.00 44.88 121 ALA A C 1
ATOM 845 O O . ALA A 1 121 ? -15.287 -13.932 16.916 1.00 44.88 121 ALA A O 1
ATOM 846 N N . THR A 1 122 ? -14.343 -11.903 16.814 1.00 44.41 122 THR A N 1
ATOM 847 C CA . THR A 1 122 ? -13.228 -12.234 17.705 1.00 44.41 122 THR A CA 1
ATOM 848 C C . THR A 1 122 ? -13.649 -11.902 19.134 1.00 44.41 122 THR A C 1
ATOM 850 O O . THR A 1 122 ? -13.764 -10.733 19.498 1.00 44.41 122 THR A O 1
ATOM 853 N N . THR A 1 123 ? -13.928 -12.918 19.949 1.00 39.34 123 THR A N 1
ATOM 854 C CA . THR A 1 123 ? -14.170 -12.738 21.386 1.00 39.34 123 THR A CA 1
ATOM 855 C C . THR A 1 123 ? -12.834 -12.473 22.078 1.00 39.34 123 THR A C 1
ATOM 857 O O . THR A 1 123 ? -12.046 -13.391 22.288 1.00 39.34 123 THR A O 1
ATOM 860 N N . THR A 1 124 ? -12.549 -11.217 22.417 1.00 43.03 124 THR A N 1
ATOM 861 C CA . THR A 1 124 ? -11.375 -10.870 23.227 1.00 43.03 124 THR A CA 1
ATOM 862 C C . THR A 1 124 ? -11.698 -11.114 24.701 1.00 43.03 124 THR A C 1
ATOM 864 O O . THR A 1 124 ? -12.449 -10.352 25.306 1.00 43.03 124 THR A O 1
ATOM 867 N N . THR A 1 125 ? -11.149 -12.177 25.291 1.00 38.56 125 THR A N 1
ATOM 868 C CA . THR A 1 125 ? -11.227 -12.415 26.740 1.00 38.56 125 THR A CA 1
ATOM 869 C C . THR A 1 125 ? -10.151 -11.590 27.442 1.00 38.56 125 THR A C 1
ATOM 871 O O . THR A 1 125 ? -8.966 -11.908 27.360 1.00 38.56 125 THR A O 1
ATOM 874 N N . THR A 1 126 ? -10.547 -10.522 28.132 1.00 43.69 126 THR A N 1
ATOM 875 C CA . THR A 1 126 ? -9.641 -9.713 28.957 1.00 43.69 126 THR A CA 1
ATOM 876 C C . THR A 1 126 ? -9.547 -10.326 30.355 1.00 43.69 126 THR A C 1
ATOM 878 O O . THR A 1 126 ? -10.461 -10.175 31.163 1.00 43.69 126 THR A O 1
ATOM 881 N N . THR A 1 127 ? -8.452 -11.021 30.666 1.00 42.09 127 THR A N 1
ATOM 882 C CA . THR A 1 127 ? -8.176 -11.484 32.036 1.00 42.09 127 THR A CA 1
ATOM 883 C C . THR A 1 127 ? -7.557 -10.334 32.828 1.00 42.09 127 THR A C 1
ATOM 885 O O . THR A 1 127 ? -6.390 -9.998 32.639 1.00 42.09 127 THR A O 1
ATOM 888 N N . ALA A 1 128 ? -8.337 -9.700 33.703 1.00 48.44 128 ALA A N 1
ATOM 889 C CA . ALA A 1 128 ? -7.812 -8.730 34.657 1.00 48.44 128 ALA A CA 1
ATOM 890 C C . ALA A 1 128 ? -7.091 -9.470 35.799 1.00 48.44 128 ALA A C 1
ATOM 892 O O . ALA A 1 128 ? -7.734 -10.125 36.617 1.00 48.44 128 ALA A O 1
ATOM 893 N N . SER A 1 129 ? -5.761 -9.367 35.865 1.00 42.62 129 SER A N 1
ATOM 894 C CA . SER A 1 129 ? -4.991 -9.798 37.038 1.00 42.62 129 SER A CA 1
ATOM 895 C C . SER A 1 129 ? -5.030 -8.706 38.102 1.00 42.62 129 SER A C 1
ATOM 897 O O . SER A 1 129 ? -4.422 -7.649 37.939 1.00 42.62 129 SER A O 1
ATOM 899 N N . ALA A 1 130 ? -5.740 -8.959 39.200 1.00 44.97 130 ALA A N 1
ATOM 900 C CA . ALA A 1 130 ? -5.668 -8.124 40.391 1.00 44.97 130 ALA A CA 1
ATOM 901 C C . ALA A 1 130 ? -4.326 -8.360 41.105 1.00 44.97 130 ALA A C 1
ATOM 903 O O . ALA A 1 130 ? -4.019 -9.481 41.509 1.00 44.97 130 ALA A O 1
ATOM 904 N N . VAL A 1 131 ? -3.525 -7.304 41.269 1.00 52.75 131 VAL A N 1
ATOM 905 C CA . VAL A 1 131 ? -2.340 -7.316 42.137 1.00 52.75 131 VAL A CA 1
ATOM 906 C C . VAL A 1 131 ? -2.812 -7.041 43.563 1.00 52.75 131 VAL A C 1
ATOM 908 O O . VAL A 1 131 ? -3.292 -5.949 43.859 1.00 52.75 131 VAL A O 1
ATOM 911 N N . ALA A 1 132 ? -2.709 -8.035 44.444 1.00 44.53 132 ALA A N 1
ATOM 912 C CA . ALA A 1 132 ? -2.962 -7.854 45.868 1.00 44.53 132 ALA A CA 1
ATOM 913 C C . ALA A 1 132 ? -1.734 -7.207 46.530 1.00 44.53 132 ALA A C 1
ATOM 915 O O . ALA A 1 132 ? -0.676 -7.826 46.627 1.00 44.53 132 ALA A O 1
ATOM 916 N N . THR A 1 133 ? -1.872 -5.961 46.984 1.00 46.31 133 THR A N 1
ATOM 917 C CA . THR A 1 133 ? -0.864 -5.287 47.814 1.00 46.31 133 THR A CA 1
ATOM 918 C C . THR A 1 133 ? -1.112 -5.641 49.277 1.00 46.31 133 THR A C 1
ATOM 920 O O . THR A 1 133 ? -2.076 -5.171 49.879 1.00 46.31 133 THR A O 1
ATOM 923 N N . THR A 1 134 ? -0.248 -6.465 49.866 1.00 41.66 134 THR A N 1
ATOM 924 C CA . THR A 1 134 ? -0.301 -6.794 51.296 1.00 41.66 134 THR A CA 1
ATOM 925 C C . THR A 1 134 ? 0.486 -5.748 52.087 1.00 41.66 134 THR A C 1
ATOM 927 O O . THR A 1 134 ? 1.715 -5.751 52.086 1.00 41.66 134 THR A O 1
ATOM 930 N N . THR A 1 135 ? -0.209 -4.833 52.764 1.00 45.00 135 THR A N 1
ATOM 931 C CA . THR A 1 135 ? 0.407 -3.893 53.712 1.00 45.00 135 THR A CA 1
ATOM 932 C C . THR A 1 135 ? 0.735 -4.627 55.012 1.00 45.00 135 THR A C 1
ATOM 934 O O . THR A 1 135 ? -0.161 -5.017 55.758 1.00 45.00 135 THR A O 1
ATOM 937 N N . ALA A 1 136 ? 2.024 -4.815 55.298 1.00 39.84 136 ALA A N 1
ATOM 938 C CA . ALA A 1 136 ? 2.484 -5.305 56.592 1.00 39.84 136 ALA A CA 1
ATOM 939 C C . ALA A 1 136 ? 2.349 -4.189 57.642 1.00 39.84 136 ALA A C 1
ATOM 941 O O . ALA A 1 136 ? 3.095 -3.212 57.624 1.00 39.84 136 ALA A O 1
ATOM 942 N N . ASN A 1 137 ? 1.384 -4.328 58.552 1.00 39.97 137 ASN A N 1
ATOM 943 C CA . ASN A 1 137 ? 1.238 -3.453 59.710 1.00 39.97 137 ASN A CA 1
ATOM 944 C C . ASN A 1 137 ? 2.106 -3.986 60.862 1.00 39.97 137 ASN A C 1
ATOM 946 O O . ASN A 1 137 ? 1.652 -4.801 61.665 1.00 39.97 137 ASN A O 1
ATOM 950 N N . SER A 1 138 ? 3.362 -3.547 60.938 1.00 39.38 138 SER A N 1
ATOM 951 C CA . SER A 1 138 ? 4.220 -3.818 62.097 1.00 39.38 138 SER A CA 1
ATOM 952 C C . SER A 1 138 ? 3.872 -2.854 63.229 1.00 39.38 138 SER A C 1
ATOM 954 O O . SER A 1 138 ? 4.254 -1.688 63.210 1.00 39.38 138 SER A O 1
ATOM 956 N N . THR A 1 139 ? 3.134 -3.350 64.222 1.00 35.00 139 THR A N 1
ATOM 957 C CA . THR A 1 139 ? 2.903 -2.655 65.495 1.00 35.00 139 THR A CA 1
ATOM 958 C C . THR A 1 139 ? 4.039 -3.003 66.457 1.00 35.00 139 THR A C 1
ATOM 960 O O . THR A 1 139 ? 4.172 -4.159 66.850 1.00 35.00 139 THR A O 1
ATOM 963 N N . VAL A 1 140 ? 4.842 -2.013 66.855 1.00 40.50 140 VAL A N 1
ATOM 964 C CA . VAL A 1 140 ? 5.775 -2.104 67.993 1.00 40.50 140 VAL A CA 1
ATOM 965 C C . VAL A 1 140 ? 5.389 -1.011 68.999 1.00 40.50 140 VAL A C 1
ATOM 967 O O . VAL A 1 140 ? 5.297 0.149 68.597 1.00 40.50 140 VAL A O 1
ATOM 970 N N . PRO A 1 141 ? 5.132 -1.330 70.282 1.00 46.88 141 PRO A N 1
ATOM 971 C CA . PRO A 1 141 ? 4.795 -0.334 71.294 1.00 46.88 141 PRO A CA 1
ATOM 972 C C . PRO A 1 141 ? 6.051 0.207 72.000 1.00 46.88 141 PRO A C 1
ATOM 974 O O . PRO A 1 141 ? 6.913 -0.564 72.415 1.00 46.88 141 PRO A O 1
ATOM 977 N N . GLY A 1 142 ? 6.126 1.527 72.202 1.00 36.53 142 GLY A N 1
ATOM 978 C CA . GLY A 1 142 ? 7.125 2.157 73.077 1.00 36.53 142 GLY A CA 1
ATOM 979 C C . GLY A 1 142 ? 7.095 3.696 73.039 1.00 36.53 142 GLY A C 1
ATOM 980 O O . GLY A 1 142 ? 7.189 4.251 71.947 1.00 36.53 142 GLY A O 1
ATOM 981 N N . PRO A 1 143 ? 6.947 4.404 74.181 1.00 48.12 143 PRO A N 1
ATOM 982 C CA . PRO A 1 143 ? 6.778 5.858 74.228 1.00 48.12 143 PRO A CA 1
ATOM 983 C C . PRO A 1 143 ? 8.117 6.596 74.405 1.00 48.12 143 PRO A C 1
ATOM 985 O O . PRO A 1 143 ? 8.978 6.138 75.152 1.00 48.12 143 PRO A O 1
ATOM 988 N N . GLY A 1 144 ? 8.268 7.783 73.805 1.00 37.44 144 GLY A N 1
ATOM 989 C CA . GLY A 1 144 ? 9.344 8.704 74.192 1.00 37.44 144 GLY A CA 1
ATOM 990 C C . GLY A 1 144 ? 9.784 9.735 73.148 1.00 37.44 144 GLY A C 1
ATOM 991 O O . GLY A 1 144 ? 10.381 9.381 72.145 1.00 37.44 144 GLY A O 1
ATOM 992 N N . VAL A 1 145 ? 9.568 11.005 73.511 1.00 35.38 145 VAL A N 1
ATOM 993 C CA . VAL A 1 145 ? 10.332 12.240 73.209 1.00 35.38 145 VAL A CA 1
ATOM 994 C C . VAL A 1 145 ? 10.366 12.853 71.787 1.00 35.38 145 VAL A C 1
ATOM 996 O O . VAL A 1 145 ? 11.009 12.384 70.859 1.00 35.38 145 VAL A O 1
ATOM 999 N N . THR A 1 146 ? 9.691 14.008 71.702 1.00 43.31 146 THR A N 1
ATOM 1000 C CA . THR A 1 146 ? 9.988 15.272 70.985 1.00 43.31 146 THR A CA 1
ATOM 1001 C C . THR A 1 146 ? 11.159 15.348 69.987 1.00 43.31 146 THR A C 1
ATOM 1003 O O . THR A 1 146 ? 12.314 15.239 70.392 1.00 43.31 146 THR A O 1
ATOM 1006 N N . SER A 1 147 ? 10.887 15.810 68.757 1.00 35.22 147 SER A N 1
ATOM 1007 C CA . SER A 1 147 ? 11.385 17.101 68.218 1.00 35.22 147 SER A CA 1
ATOM 1008 C C . SER A 1 147 ? 10.953 17.341 66.766 1.00 35.22 147 SER A C 1
ATOM 1010 O O . SER A 1 147 ? 10.874 16.426 65.953 1.00 35.22 147 SER A O 1
ATOM 1012 N N . SER A 1 148 ? 10.674 18.608 66.475 1.00 42.50 148 SER A N 1
ATOM 1013 C CA . SER A 1 148 ? 10.271 19.186 65.194 1.00 42.50 148 SER A CA 1
ATOM 1014 C C . SER A 1 148 ? 11.329 19.049 64.095 1.00 42.50 148 SER A C 1
ATOM 1016 O O . SER A 1 148 ? 12.504 19.280 64.357 1.00 42.50 148 SER A O 1
ATOM 1018 N N . ALA A 1 149 ? 10.900 18.852 62.846 1.00 40.91 149 ALA A N 1
ATOM 1019 C CA . ALA A 1 149 ? 11.524 19.472 61.675 1.00 40.91 149 ALA A CA 1
ATOM 1020 C C . ALA A 1 149 ? 10.558 19.465 60.484 1.00 40.91 149 ALA A C 1
ATOM 1022 O O . ALA A 1 149 ? 9.683 18.616 60.353 1.00 40.91 149 ALA A O 1
ATOM 1023 N N . ILE A 1 150 ? 10.714 20.491 59.665 1.00 39.94 150 ILE A N 1
ATOM 1024 C CA . ILE A 1 150 ? 9.755 21.097 58.755 1.00 39.94 150 ILE A CA 1
ATOM 1025 C C . ILE A 1 150 ? 10.121 20.700 57.315 1.00 39.94 150 ILE A C 1
ATOM 1027 O O . ILE A 1 150 ? 11.293 20.508 57.014 1.00 39.94 150 ILE A O 1
ATOM 1031 N N . ALA A 1 151 ? 9.113 20.731 56.440 1.00 36.28 151 ALA A N 1
ATOM 1032 C CA . ALA A 1 151 ? 9.187 21.089 55.019 1.00 36.28 151 ALA A CA 1
ATOM 1033 C C . ALA A 1 151 ? 9.830 20.108 54.018 1.00 36.28 151 ALA A C 1
ATOM 1035 O O . ALA A 1 151 ? 11.042 19.981 53.908 1.00 36.28 151 ALA A O 1
ATOM 1036 N N . SER A 1 152 ? 8.981 19.560 53.143 1.00 39.09 152 SER A N 1
ATOM 1037 C CA . SER A 1 152 ? 8.881 19.967 51.725 1.00 39.09 152 SER A CA 1
ATOM 1038 C C . SER A 1 152 ? 7.755 19.128 51.099 1.00 39.09 152 SER A C 1
ATOM 1040 O O . SER A 1 152 ? 7.856 17.909 51.052 1.00 39.09 152 SER A O 1
ATOM 1042 N N . GLY A 1 153 ? 6.567 19.676 50.812 1.00 37.78 153 GLY A N 1
ATOM 1043 C CA . GLY A 1 153 ? 6.281 20.372 49.545 1.00 37.78 153 GLY A CA 1
ATOM 1044 C C . GLY A 1 153 ? 6.461 19.397 48.369 1.00 37.78 153 GLY A C 1
ATOM 1045 O O . GLY A 1 153 ? 7.594 19.035 48.081 1.00 37.78 153 GLY A O 1
ATOM 1046 N N . SER A 1 154 ? 5.440 18.867 47.685 1.00 41.91 154 SER A N 1
ATOM 1047 C CA . SER A 1 154 ? 4.189 19.474 47.186 1.00 41.91 154 SER A CA 1
ATOM 1048 C C . SER A 1 154 ? 3.035 18.441 47.211 1.00 41.91 154 SER A C 1
ATOM 1050 O O . SER A 1 154 ? 3.278 17.276 46.916 1.00 41.91 154 SER A O 1
ATOM 1052 N N . THR A 1 155 ? 1.812 18.713 47.702 1.00 39.06 155 THR A N 1
ATOM 1053 C CA . THR A 1 155 ? 0.669 19.404 47.029 1.00 39.06 155 THR A CA 1
ATOM 1054 C C . THR A 1 155 ? 0.527 19.030 45.545 1.00 39.06 155 THR A C 1
ATOM 1056 O O . THR A 1 155 ? 1.457 19.251 44.786 1.00 39.06 155 THR A O 1
ATOM 1059 N N . SER A 1 156 ? -0.560 18.457 45.019 1.00 44.59 156 SER A N 1
ATOM 1060 C CA . SER A 1 156 ? -1.971 18.372 45.441 1.00 44.59 156 SER A CA 1
ATOM 1061 C C . SER A 1 156 ? -2.561 17.068 44.868 1.00 44.59 156 SER A C 1
ATOM 1063 O O . SER A 1 156 ? -2.236 16.690 43.747 1.00 44.59 156 SER A O 1
ATOM 1065 N N . LEU A 1 157 ? -3.270 16.232 45.631 1.00 37.34 157 LEU A N 1
ATOM 1066 C CA . LEU A 1 157 ? -4.690 16.351 46.007 1.00 37.34 157 LEU A CA 1
ATOM 1067 C C . LEU A 1 157 ? -5.590 16.768 44.824 1.00 37.34 157 LEU A C 1
ATOM 1069 O O . LEU A 1 157 ? -5.507 17.894 44.353 1.00 37.34 157 LEU A O 1
ATOM 1073 N N . ILE A 1 158 ? -6.293 15.808 44.209 1.00 46.59 158 ILE A N 1
ATOM 1074 C CA . ILE A 1 158 ? -7.720 15.502 44.457 1.00 46.59 158 ILE A CA 1
ATOM 1075 C C . ILE A 1 158 ? -8.614 16.692 44.071 1.00 46.59 158 ILE A C 1
ATOM 1077 O O . ILE A 1 158 ? -8.505 17.746 44.680 1.00 46.59 158 ILE A O 1
ATOM 1081 N N . LEU A 1 159 ? -9.574 16.499 43.159 1.00 39.62 159 LEU A N 1
ATOM 1082 C CA . LEU A 1 159 ? -10.982 16.325 43.548 1.00 39.62 159 LEU A CA 1
ATOM 1083 C C . LEU A 1 159 ? -11.894 16.142 42.326 1.00 39.62 159 LEU A C 1
ATOM 1085 O O . LEU A 1 159 ? -11.697 16.742 41.274 1.00 39.62 159 LEU A O 1
ATOM 1089 N N . ALA A 1 160 ? -12.881 15.270 42.543 1.00 40.56 160 ALA A N 1
ATOM 1090 C CA . ALA A 1 160 ? -14.172 15.131 41.877 1.00 40.56 160 ALA A CA 1
ATOM 1091 C C . ALA A 1 160 ? -14.641 16.398 41.134 1.00 40.56 160 ALA A C 1
ATOM 1093 O O . ALA A 1 160 ? -14.497 17.504 41.631 1.00 40.56 160 ALA A O 1
ATOM 1094 N N . GLY A 1 161 ? -15.224 16.311 39.946 1.00 38.41 161 GLY A N 1
ATOM 1095 C CA . GLY A 1 161 ? -16.434 15.553 39.662 1.00 38.41 161 GLY A CA 1
ATOM 1096 C C . GLY A 1 161 ? -17.588 16.534 39.431 1.00 38.41 161 GLY A C 1
ATOM 1097 O O . GLY A 1 161 ? -17.534 17.680 39.857 1.00 38.41 161 GLY A O 1
ATOM 1098 N N . PHE A 1 162 ? -18.647 16.021 38.810 1.00 41.28 162 PHE A N 1
ATOM 1099 C CA . PHE A 1 162 ? -19.993 16.602 38.759 1.00 41.28 162 PHE A CA 1
ATOM 1100 C C . PHE A 1 162 ? -20.298 17.714 37.727 1.00 41.28 162 PHE A C 1
ATOM 1102 O O . PHE A 1 162 ? -19.813 18.834 37.803 1.00 41.28 162 PHE A O 1
ATOM 1109 N N . LEU A 1 163 ? -21.188 17.324 36.798 1.00 48.28 163 LEU A N 1
ATOM 1110 C CA . LEU A 1 163 ? -22.309 18.046 36.172 1.00 48.28 163 LEU A CA 1
ATOM 1111 C C . LEU A 1 163 ? -22.190 19.557 35.910 1.00 48.28 163 LEU A C 1
ATOM 1113 O O . LEU A 1 163 ? -22.162 20.331 36.857 1.00 48.28 163 LEU A O 1
ATOM 1117 N N . LEU A 1 164 ? -22.489 19.971 34.667 1.00 44.28 164 LEU A N 1
ATOM 1118 C CA . LEU A 1 164 ? -23.650 20.851 34.456 1.00 44.28 164 LEU A CA 1
ATOM 1119 C C . LEU A 1 164 ? -24.158 20.867 33.004 1.00 44.28 164 LEU A C 1
ATOM 1121 O O . LEU A 1 164 ? -23.451 21.207 32.060 1.00 44.28 164 LEU A O 1
ATOM 1125 N N . TRP A 1 165 ? -25.437 20.528 32.872 1.00 47.22 165 TRP A N 1
ATOM 1126 C CA . TRP A 1 165 ? -26.336 20.848 31.766 1.00 47.22 165 TRP A CA 1
ATOM 1127 C C . TRP A 1 165 ? -26.622 22.358 31.787 1.00 47.22 165 TRP A C 1
ATOM 1129 O O . TRP A 1 165 ? -26.985 22.888 32.833 1.00 47.22 165 TRP A O 1
ATOM 1139 N N . GLY A 1 166 ? -26.521 23.053 30.650 1.00 46.47 166 GLY A N 1
ATOM 1140 C CA . GLY A 1 166 ? -26.917 24.463 30.554 1.00 46.47 166 GLY A CA 1
ATOM 1141 C C . GLY A 1 166 ? -27.152 24.936 29.120 1.00 46.47 166 GLY A C 1
ATOM 1142 O O . GLY A 1 166 ? -26.208 25.192 28.385 1.00 46.47 166 GLY A O 1
ATOM 1143 N N . HIS A 1 167 ? -28.429 25.051 28.748 1.00 45.12 167 HIS A N 1
ATOM 1144 C CA . HIS A 1 167 ? -28.942 25.813 27.602 1.00 45.12 167 HIS A CA 1
ATOM 1145 C C . HIS A 1 167 ? -28.510 27.290 27.673 1.00 45.12 167 HIS A C 1
ATOM 1147 O O . HIS A 1 167 ? -28.613 27.873 28.748 1.00 45.12 167 HIS A O 1
ATOM 1153 N N . SER A 1 168 ? -28.217 27.938 26.537 1.00 53.59 168 SER A N 1
ATOM 1154 C CA . SER A 1 168 ? -28.778 29.273 26.259 1.00 53.59 168 SER A CA 1
ATOM 1155 C C . SER A 1 168 ? -28.662 29.687 24.785 1.00 53.59 168 SER A C 1
ATOM 1157 O O . SER A 1 168 ? -27.723 29.329 24.081 1.00 53.59 168 SER A O 1
ATOM 1159 N N . HIS A 1 169 ? -29.678 30.431 24.358 1.00 45.00 169 HIS A N 1
ATOM 1160 C CA . HIS A 1 169 ? -30.037 30.881 23.015 1.00 45.00 169 HIS A CA 1
ATOM 1161 C C . HIS A 1 169 ? -29.324 32.179 22.564 1.00 45.00 169 HIS A C 1
ATOM 1163 O O . HIS A 1 169 ? -28.971 33.020 23.383 1.00 45.00 169 HIS A O 1
ATOM 1169 N N . SER A 1 170 ? -29.363 32.392 21.239 1.00 51.41 170 SER A N 1
ATOM 1170 C CA . SER A 1 170 ? -29.685 33.656 20.531 1.00 51.41 170 SER A CA 1
ATOM 1171 C C . SER A 1 170 ? -28.608 34.652 20.041 1.00 51.41 170 SER A C 1
ATOM 1173 O O . SER A 1 170 ? -28.027 35.400 20.815 1.00 51.41 170 SER A O 1
ATOM 1175 N N . VAL A 1 171 ? -28.602 34.776 18.694 1.00 52.06 171 VAL A N 1
ATOM 1176 C CA . VAL A 1 171 ? -28.764 35.993 17.843 1.00 52.06 171 VAL A CA 1
ATOM 1177 C C . VAL A 1 171 ? -27.596 36.991 17.728 1.00 52.06 171 VAL A C 1
ATOM 1179 O O . VAL A 1 171 ? -27.254 37.630 18.714 1.00 52.06 171 VAL A O 1
ATOM 1182 N N . ARG A 1 172 ? -27.129 37.275 16.486 1.00 42.19 172 ARG A N 1
ATOM 1183 C CA . ARG A 1 172 ? -27.40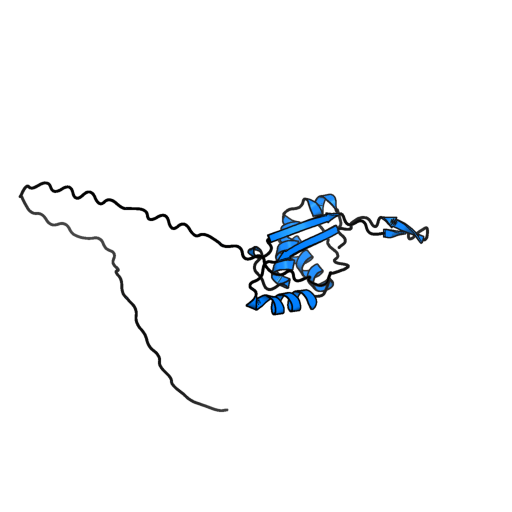7 38.539 15.739 1.00 42.19 172 ARG A CA 1
ATOM 1184 C C . ARG A 1 172 ? -26.839 38.581 14.302 1.00 42.19 172 ARG A C 1
ATOM 1186 O O . ARG A 1 172 ? -25.755 38.075 14.048 1.00 42.19 172 ARG A O 1
ATOM 1193 N N . SER A 1 173 ? -27.613 39.218 13.413 1.00 50.69 173 SER A N 1
ATOM 1194 C CA . SER A 1 173 ? -27.359 39.584 12.006 1.00 50.69 173 SER A CA 1
ATOM 1195 C C . SER A 1 173 ? -26.059 40.338 11.732 1.00 50.69 173 SER A C 1
ATOM 1197 O O . SER A 1 173 ? -25.659 41.152 12.565 1.00 50.69 173 SER A O 1
ATOM 1199 N N . ILE A 1 174 ? -25.571 40.221 10.489 1.00 54.31 174 ILE A N 1
ATOM 1200 C CA . ILE A 1 174 ? -25.579 41.322 9.499 1.00 54.31 174 ILE A CA 1
ATOM 1201 C C . ILE A 1 174 ? -26.072 40.743 8.171 1.00 54.31 174 ILE A C 1
ATOM 1203 O O . ILE A 1 174 ? -25.605 39.634 7.832 1.00 54.31 174 ILE A O 1
#